Protein AF-F6TUG7-F1 (afdb_monomer_lite)

Organism: Ciona intestinalis (NCBI:txid7719)

Foldseek 3Di:
DDPVVVVVVVVVLLVVQVVCVVVVHDDDPVNVVVNVVVVVVVVVVVVVVVPPDDPPDPPDDPPDDDPVRVVVVVVCVVLVVLDVDQDCVCVVPVVDDPVSVVVSVVVVVVVVVVCCVPPVVCVPVVVVVCVVCVVVPDPCPPPPDDPDDDPPDDDDDDDPVVWDADPVPRDTDDDPDD

Radius of gyration: 39.88 Å; chains: 1; bounding box: 82×43×102 Å

Secondary structure (DSSP, 8-state):
--HHHHHHHHHHHHHHHHHHHHTT----HHHHHHHHHHHHHHHHHHHHHHTS----S-SSPPP---HHHHHHHHHHHHHHTT-S-SSSHHHHHS---GGGHHHHHHHHHHHHHHHIIIIIHHHHHHHHHHHHTSSS---TT---PPP-PPTT-------GGG-PBPTTT-PBPPPP--

InterPro domains:
  IPR019174 NADH dehydrogenase 1, beta subcomplex, subunit 6 [PF09782] (32-155)
  IPR019174 NADH dehydrogenase 1, beta subcomplex, subunit 6 [PTHR15083] (28-175)

pLDDT: mean 80.5, std 11.49, range [47.03, 96.94]

Sequence (178 aa):
MSEADKAKVIYKDFDRIVKARTSGGQVSALDEQRLRDYQIRRLRRLWLKDQILTAREPLLPPAKLTRIEKFQAAEDKFWGRFLKFRTLTPYLYLGSNFKEIPLLMLYKLQRSIRTYLFVFIPGTLIPLYFLMNMDSKIPNSSIQEKPRVYPGEKTFKARLEDVKIDPSTGQFQLPDAK

Structure (mmCIF, N/CA/C/O backbone):
data_AF-F6TUG7-F1
#
_entry.id   AF-F6TUG7-F1
#
loop_
_atom_site.group_PDB
_atom_site.id
_atom_site.type_symbol
_atom_site.label_atom_id
_atom_site.label_alt_id
_atom_site.label_comp_id
_atom_site.label_asym_id
_atom_site.label_entity_id
_atom_site.label_seq_id
_atom_site.pdbx_PDB_ins_code
_atom_site.Cartn_x
_atom_site.Cartn_y
_atom_site.Cartn_z
_atom_site.occupancy
_atom_site.B_iso_or_equiv
_atom_site.auth_seq_id
_atom_site.auth_comp_id
_atom_site.auth_asym_id
_atom_site.auth_atom_id
_atom_site.pdbx_PDB_model_num
ATOM 1 N N . MET A 1 1 ? -36.600 25.597 29.042 1.00 60.06 1 MET A N 1
ATOM 2 C CA . MET A 1 1 ? -36.361 24.184 29.426 1.00 60.06 1 MET A CA 1
ATOM 3 C C . MET A 1 1 ? -35.346 23.574 28.478 1.00 60.06 1 MET A C 1
ATOM 5 O O . MET A 1 1 ? -35.558 23.676 27.271 1.00 60.06 1 MET A O 1
ATOM 9 N N . SER A 1 2 ? -34.283 22.965 29.011 1.00 86.62 2 SER A N 1
ATOM 10 C CA . SER A 1 2 ? -33.286 22.226 28.223 1.00 86.62 2 SER A CA 1
ATOM 11 C C . SER A 1 2 ? -33.924 21.007 27.538 1.00 86.62 2 SER A C 1
ATOM 13 O O . SER A 1 2 ? -34.908 20.459 28.041 1.00 86.62 2 SER A O 1
ATOM 15 N N . GLU A 1 3 ? -33.393 20.558 26.397 1.00 80.31 3 GLU A N 1
ATOM 16 C CA . GLU A 1 3 ? -33.865 19.338 25.714 1.00 80.31 3 GLU A CA 1
ATOM 17 C C . GLU A 1 3 ? -33.802 18.104 26.621 1.00 80.31 3 GLU A C 1
ATOM 19 O O . GLU A 1 3 ? -34.709 17.269 26.608 1.00 80.31 3 GLU A O 1
ATOM 24 N N . ALA A 1 4 ? -32.781 18.032 27.479 1.00 78.50 4 ALA A N 1
ATOM 25 C CA . ALA A 1 4 ? -32.646 16.978 28.477 1.00 78.50 4 ALA A CA 1
ATOM 26 C C . ALA A 1 4 ? -33.797 16.995 29.499 1.00 78.50 4 ALA A C 1
ATOM 28 O O . ALA A 1 4 ? -34.265 15.938 29.928 1.00 78.50 4 ALA A O 1
ATOM 29 N N . ASP A 1 5 ? -34.295 18.181 29.857 1.00 82.31 5 ASP A N 1
ATOM 30 C CA . ASP A 1 5 ? -35.412 18.327 30.792 1.00 82.31 5 ASP A CA 1
ATOM 31 C C . ASP A 1 5 ? -36.735 17.931 30.134 1.00 82.31 5 ASP A C 1
ATOM 33 O O . ASP A 1 5 ? -37.539 17.232 30.748 1.00 82.31 5 ASP A O 1
ATOM 37 N N . LYS A 1 6 ? -36.936 18.290 28.858 1.00 77.88 6 LYS A N 1
ATOM 38 C CA . LYS A 1 6 ? -38.100 17.843 28.071 1.00 77.88 6 LYS A CA 1
ATOM 39 C C . LYS A 1 6 ? -38.126 16.318 27.934 1.00 77.88 6 LYS A C 1
ATOM 41 O O . LYS A 1 6 ? -39.172 15.705 28.125 1.00 77.88 6 LYS A O 1
ATOM 46 N N . ALA A 1 7 ? -36.975 15.694 27.676 1.00 72.81 7 ALA A N 1
ATOM 47 C CA . ALA A 1 7 ? -36.860 14.241 27.597 1.00 72.81 7 ALA A CA 1
ATOM 48 C C . ALA A 1 7 ? -37.238 13.564 28.925 1.00 72.81 7 ALA A C 1
ATOM 50 O O . ALA A 1 7 ? -38.029 12.624 28.928 1.00 72.81 7 ALA A O 1
ATOM 51 N N . LYS A 1 8 ? -36.741 14.067 30.065 1.00 75.81 8 LYS A N 1
ATOM 52 C CA . LYS A 1 8 ? -37.081 13.537 31.400 1.00 75.81 8 LYS A CA 1
ATOM 53 C C . LYS A 1 8 ? -38.581 13.591 31.696 1.00 75.81 8 LYS A C 1
ATOM 55 O O . LYS A 1 8 ? -39.095 12.657 32.305 1.00 75.81 8 LYS A O 1
ATOM 60 N N . VAL A 1 9 ? -39.270 14.656 31.281 1.00 76.75 9 VAL A N 1
ATOM 61 C CA . VAL A 1 9 ? -40.730 14.781 31.439 1.00 76.75 9 VAL A CA 1
ATOM 62 C C . VAL A 1 9 ? -41.449 13.705 30.622 1.00 76.75 9 VAL A C 1
ATOM 64 O O . VAL A 1 9 ? -42.244 12.955 31.177 1.00 76.75 9 VAL A O 1
ATOM 67 N N . ILE A 1 10 ? -41.064 13.532 29.355 1.00 74.56 10 ILE A N 1
ATOM 68 C CA . ILE A 1 10 ? -41.643 12.517 28.462 1.00 74.56 10 ILE A CA 1
ATOM 69 C C . ILE A 1 10 ? -41.476 11.094 29.031 1.00 74.56 10 ILE A C 1
ATOM 71 O O . ILE A 1 10 ? -42.411 10.298 28.991 1.00 74.56 10 ILE A O 1
ATOM 75 N N . TYR A 1 11 ? -40.310 10.754 29.592 1.00 69.69 11 TYR A N 1
ATOM 76 C CA . TYR A 1 11 ? -40.091 9.426 30.187 1.00 69.69 11 TYR A CA 1
ATOM 77 C C . TYR A 1 11 ? -40.920 9.194 31.458 1.00 69.69 11 TYR A C 1
ATOM 79 O O . TYR A 1 11 ? -41.456 8.101 31.640 1.00 69.69 11 TYR A O 1
ATOM 87 N N . LYS A 1 12 ? -41.079 10.218 32.308 1.00 75.88 12 LYS A N 1
ATOM 88 C CA . LYS A 1 12 ? -41.925 10.134 33.510 1.00 75.88 12 LYS A CA 1
ATOM 89 C C . LYS A 1 12 ? -43.397 9.885 33.164 1.00 75.88 12 LYS A C 1
ATOM 91 O O . LYS A 1 12 ? -44.066 9.145 33.886 1.00 75.88 12 LYS A O 1
ATOM 96 N N . ASP A 1 13 ? -43.875 10.440 32.051 1.00 82.38 13 ASP A N 1
ATOM 97 C CA . ASP A 1 13 ? -45.242 10.218 31.572 1.00 82.38 13 ASP A CA 1
ATOM 98 C C . ASP A 1 13 ? -45.460 8.767 31.115 1.00 82.38 13 ASP A C 1
ATOM 100 O O . ASP A 1 13 ? -46.463 8.147 31.474 1.00 82.38 13 ASP A O 1
ATOM 104 N N . PHE A 1 14 ? -44.497 8.170 30.402 1.00 84.94 14 PHE A N 1
ATOM 105 C CA . PHE A 1 14 ? -44.587 6.764 29.992 1.00 84.94 14 PHE A CA 1
ATOM 106 C C . PHE A 1 14 ? -44.549 5.791 31.174 1.00 84.94 14 PHE A C 1
ATOM 108 O O . PHE A 1 14 ? -45.330 4.840 31.197 1.00 84.94 14 PHE A O 1
ATOM 115 N N . ASP A 1 15 ? -43.708 6.039 32.181 1.00 86.75 15 ASP A N 1
ATOM 116 C CA . ASP A 1 15 ? -43.646 5.199 33.385 1.00 86.75 15 ASP A CA 1
ATOM 117 C C . ASP A 1 15 ? -44.962 5.222 34.173 1.00 86.75 15 ASP A C 1
ATOM 119 O O . ASP A 1 15 ? -45.381 4.202 34.726 1.00 86.75 15 ASP A O 1
ATOM 123 N N . ARG A 1 16 ? -45.653 6.368 34.197 1.00 89.12 16 ARG A N 1
ATOM 124 C CA . ARG A 1 16 ? -46.995 6.481 34.782 1.00 89.12 16 ARG A CA 1
ATOM 125 C C . ARG A 1 16 ? -48.003 5.611 34.030 1.00 89.12 16 ARG A C 1
ATOM 127 O O . ARG A 1 16 ? -48.758 4.883 34.672 1.00 89.12 16 ARG A O 1
ATOM 134 N N . ILE A 1 17 ? -47.999 5.667 32.695 1.00 88.50 17 ILE A N 1
ATOM 135 C CA . ILE A 1 17 ? -48.905 4.879 31.842 1.00 88.50 17 ILE A CA 1
ATOM 136 C C . ILE A 1 17 ? -48.653 3.376 32.030 1.00 88.50 17 ILE A C 1
ATOM 138 O O . ILE A 1 17 ? -49.597 2.599 32.172 1.00 88.50 17 ILE A O 1
ATOM 142 N N . VAL A 1 18 ? -47.384 2.962 32.093 1.00 89.56 18 VAL A N 1
ATOM 143 C CA . VAL A 1 18 ? -47.005 1.563 32.337 1.00 89.56 18 VAL A CA 1
ATOM 144 C C . VAL A 1 18 ? -47.497 1.096 33.705 1.00 89.56 18 VAL A C 1
ATOM 146 O O . VAL A 1 18 ? -48.139 0.052 33.777 1.00 89.56 18 VAL A O 1
ATOM 149 N N . LYS A 1 19 ? -47.271 1.884 34.767 1.00 90.31 19 LYS A N 1
ATOM 150 C CA . LYS A 1 19 ? -47.731 1.559 36.127 1.00 90.31 19 LYS A CA 1
ATOM 151 C C . LYS A 1 19 ? -49.247 1.392 36.197 1.00 90.31 19 LYS A C 1
ATOM 153 O O . LYS A 1 19 ? -49.711 0.397 36.749 1.00 90.31 19 LYS A O 1
ATOM 158 N N . ALA A 1 20 ? -49.991 2.318 35.590 1.00 88.50 20 ALA A N 1
ATOM 159 C CA . ALA A 1 20 ? -51.451 2.271 35.529 1.00 88.50 20 ALA A CA 1
ATOM 160 C C . ALA A 1 20 ? -51.967 1.014 34.809 1.00 88.50 20 ALA A C 1
ATOM 162 O O . ALA A 1 20 ? -52.929 0.393 35.256 1.00 88.50 20 ALA A O 1
ATOM 163 N N . ARG A 1 21 ? -51.292 0.594 33.731 1.00 85.88 21 ARG A N 1
ATOM 164 C CA . ARG A 1 21 ? -51.632 -0.639 33.010 1.00 85.88 21 ARG A CA 1
ATOM 165 C C . ARG A 1 21 ? -51.299 -1.891 33.822 1.00 85.88 21 ARG A C 1
ATOM 167 O O . ARG A 1 21 ? -52.103 -2.815 33.871 1.00 85.88 21 ARG A O 1
ATOM 174 N N . THR A 1 22 ? -50.137 -1.929 34.478 1.00 89.06 22 THR A N 1
ATOM 175 C CA . THR A 1 22 ? -49.726 -3.074 35.312 1.00 89.06 22 THR A CA 1
ATOM 176 C C . THR A 1 22 ? -50.579 -3.239 36.564 1.00 89.06 22 THR A C 1
ATOM 178 O O . THR A 1 22 ? -50.750 -4.360 37.027 1.00 89.06 22 THR A O 1
ATOM 181 N N . SER A 1 23 ? -51.162 -2.157 37.087 1.00 89.94 23 SER A N 1
ATOM 182 C CA . SER A 1 23 ? -52.131 -2.219 38.185 1.00 89.94 23 SER A CA 1
ATOM 183 C C . SER A 1 23 ? -53.540 -2.630 37.734 1.00 89.94 23 SER A C 1
ATOM 185 O O . SER A 1 23 ? -54.467 -2.559 38.533 1.00 89.94 23 SER A O 1
ATOM 187 N N . GLY A 1 24 ? -53.729 -3.017 36.464 1.00 86.81 24 GLY A N 1
ATOM 188 C CA . GLY A 1 24 ? -55.032 -3.405 35.910 1.00 86.81 24 GLY A CA 1
ATOM 189 C C . GLY A 1 24 ? -55.975 -2.229 35.631 1.00 86.81 24 GLY A C 1
ATOM 190 O O . GLY A 1 24 ? -57.165 -2.440 35.414 1.00 86.81 24 GLY A O 1
ATOM 191 N N . GLY A 1 25 ? -55.469 -0.992 35.644 1.00 86.50 25 GLY A N 1
ATOM 192 C CA . GLY A 1 25 ? -56.251 0.204 35.347 1.00 86.50 25 GLY A CA 1
ATOM 193 C C . GLY A 1 25 ? -56.510 0.368 33.848 1.00 86.50 25 GLY A C 1
ATOM 194 O O . GLY A 1 25 ? -55.678 0.005 33.014 1.00 86.50 25 GLY A O 1
ATOM 195 N N . GLN A 1 26 ? -57.658 0.950 33.497 1.00 81.25 26 GLN A N 1
ATOM 196 C CA . GLN A 1 26 ? -57.964 1.299 32.109 1.00 81.25 26 GLN A CA 1
ATOM 197 C C . GLN A 1 26 ? -57.164 2.538 31.684 1.00 81.25 26 GLN A C 1
ATOM 199 O O . GLN A 1 26 ? -57.183 3.571 32.354 1.00 81.25 26 GLN A O 1
ATOM 204 N N . VAL A 1 27 ? -56.444 2.422 30.569 1.00 85.50 27 VAL A N 1
ATOM 205 C CA . VAL A 1 27 ? -55.629 3.489 29.972 1.00 85.50 27 VAL A CA 1
ATOM 206 C C . VAL A 1 27 ? -56.364 4.042 28.751 1.00 85.50 27 VAL A C 1
ATOM 208 O O . VAL A 1 27 ? -57.040 3.298 28.043 1.00 85.50 27 VAL A O 1
ATOM 211 N N . SER A 1 28 ? -56.247 5.347 28.494 1.00 88.50 28 SER A N 1
ATOM 212 C CA . SER A 1 28 ? -56.861 5.960 27.313 1.00 88.50 28 SER A CA 1
ATOM 213 C C . SER A 1 28 ? -56.269 5.382 26.018 1.00 88.50 28 SER A C 1
ATOM 215 O O . SER A 1 28 ? -55.067 5.125 25.938 1.00 88.50 28 SER A O 1
ATOM 217 N N . ALA A 1 29 ? -57.080 5.225 24.969 1.00 88.12 29 ALA A N 1
ATOM 218 C CA . ALA A 1 29 ? -56.614 4.673 23.690 1.00 88.12 29 ALA A CA 1
ATOM 219 C C . ALA A 1 29 ? -55.447 5.478 23.073 1.00 88.12 29 ALA A C 1
ATOM 221 O O . ALA A 1 29 ? -54.551 4.913 22.447 1.00 88.12 29 ALA A O 1
ATOM 222 N N . LEU A 1 30 ? -55.420 6.798 23.289 1.00 87.44 30 LEU A N 1
ATOM 223 C CA . LEU A 1 30 ? -54.331 7.669 22.842 1.00 87.44 30 LEU A CA 1
ATOM 224 C C . LEU A 1 30 ? -53.025 7.382 23.597 1.00 87.44 30 LEU A C 1
ATOM 226 O O . LEU A 1 30 ? -51.950 7.346 22.995 1.00 87.44 30 LEU A O 1
ATOM 230 N N . ASP A 1 31 ? -53.106 7.157 24.907 1.00 87.94 31 ASP A N 1
ATOM 231 C CA . ASP A 1 31 ? -51.937 6.828 25.723 1.00 87.94 31 ASP A CA 1
ATOM 232 C C . ASP A 1 31 ? -51.414 5.417 25.422 1.00 87.94 31 ASP A C 1
ATOM 234 O O . ASP A 1 31 ? -50.201 5.191 25.440 1.00 87.94 31 ASP A O 1
ATOM 238 N N . GLU A 1 32 ? -52.291 4.484 25.040 1.00 88.00 32 GLU A N 1
ATOM 239 C CA . GLU A 1 32 ? -51.885 3.170 24.533 1.00 88.00 32 GLU A CA 1
ATOM 240 C C . GLU A 1 32 ? -51.126 3.255 23.205 1.00 88.00 32 GLU A C 1
ATOM 242 O O . GLU A 1 32 ? -50.080 2.618 23.052 1.00 88.00 32 GLU A O 1
ATOM 247 N N . GLN A 1 33 ? -51.605 4.065 22.255 1.00 89.50 33 GLN A N 1
ATOM 248 C CA . GLN A 1 33 ? -50.912 4.299 20.983 1.00 89.50 33 GLN A CA 1
ATOM 249 C C . GLN A 1 33 ? -49.528 4.912 21.213 1.00 89.50 33 GLN A C 1
ATOM 251 O O . GLN A 1 33 ? -48.530 4.427 20.676 1.00 89.50 33 GLN A O 1
ATOM 256 N N . ARG A 1 34 ? -49.438 5.918 22.091 1.00 88.31 34 ARG A N 1
ATOM 257 C CA . ARG A 1 34 ? -48.162 6.546 22.458 1.00 88.31 34 ARG A CA 1
ATOM 258 C C . ARG A 1 34 ? -47.188 5.545 23.077 1.00 88.31 34 ARG A C 1
ATOM 260 O O . ARG A 1 34 ? -46.007 5.548 22.716 1.00 88.31 34 ARG A O 1
ATOM 267 N N . LEU A 1 35 ? -47.663 4.690 23.987 1.00 89.31 35 LEU A N 1
ATOM 268 C CA . LEU A 1 35 ? -46.847 3.649 24.615 1.00 89.31 35 LEU A CA 1
ATOM 269 C C . LEU A 1 35 ? -46.340 2.639 23.578 1.00 89.31 35 LEU A C 1
ATOM 271 O O . LEU A 1 35 ? -45.153 2.303 23.576 1.00 89.31 35 LEU A O 1
ATOM 275 N N . ARG A 1 36 ? -47.212 2.196 22.666 1.00 90.50 36 ARG A N 1
ATOM 276 C CA . ARG A 1 36 ? -46.862 1.273 21.580 1.00 90.50 36 ARG A CA 1
ATOM 277 C C . ARG A 1 36 ? -45.806 1.867 20.650 1.00 90.50 36 ARG A C 1
ATOM 279 O O . ARG A 1 36 ? -44.797 1.219 20.379 1.00 90.50 36 ARG A O 1
ATOM 286 N N . ASP A 1 37 ? -45.979 3.109 20.211 1.00 93.44 37 ASP A N 1
ATOM 287 C CA . ASP A 1 37 ? -45.014 3.775 19.330 1.00 93.44 37 ASP A CA 1
ATOM 288 C C . ASP A 1 37 ? -43.659 3.969 20.011 1.00 93.44 37 ASP A C 1
ATOM 290 O O . ASP A 1 37 ? -42.601 3.860 19.387 1.00 93.44 37 ASP A O 1
ATOM 294 N N . TYR A 1 38 ? -43.669 4.269 21.311 1.00 90.25 38 TYR A N 1
ATOM 295 C CA . TYR A 1 38 ? -42.451 4.340 22.106 1.00 90.25 38 TYR A CA 1
ATOM 296 C C . TYR A 1 38 ? -41.729 2.984 22.161 1.00 90.25 38 TYR A C 1
ATOM 298 O O . TYR A 1 38 ? -40.524 2.924 21.897 1.00 90.25 38 TYR A O 1
ATOM 306 N N . GLN A 1 39 ? -42.455 1.894 22.424 1.00 91.38 39 GLN A N 1
ATOM 307 C CA . GLN A 1 39 ? -41.902 0.537 22.429 1.00 91.38 39 GLN A CA 1
ATOM 308 C C . GLN A 1 39 ? -41.314 0.159 21.064 1.00 91.38 39 GLN A C 1
ATOM 310 O O . GLN A 1 39 ? -40.169 -0.291 20.999 1.00 91.38 39 GLN A O 1
ATOM 315 N N . ILE A 1 40 ? -42.041 0.420 19.972 1.00 96.69 40 ILE A N 1
ATOM 316 C CA . ILE A 1 40 ? -41.574 0.156 18.603 1.00 96.69 40 ILE A CA 1
ATOM 317 C C . ILE A 1 40 ? -40.305 0.957 18.301 1.00 96.69 40 ILE A C 1
ATOM 319 O O . ILE A 1 40 ? -39.325 0.399 17.807 1.00 96.69 40 ILE A O 1
ATOM 323 N N . ARG A 1 41 ? -40.262 2.251 18.645 1.00 94.38 41 ARG A N 1
ATOM 324 C CA . ARG A 1 41 ? -39.061 3.085 18.457 1.00 94.38 41 ARG A CA 1
ATOM 325 C C . ARG A 1 41 ? -37.872 2.573 19.263 1.00 94.38 41 ARG A C 1
ATOM 327 O O . ARG A 1 41 ? -36.749 2.581 18.759 1.00 94.38 41 ARG A O 1
ATOM 334 N N . ARG A 1 42 ? -38.096 2.113 20.496 1.00 93.25 42 ARG A N 1
ATOM 335 C CA . ARG A 1 42 ? -37.043 1.539 21.342 1.00 93.25 42 ARG A CA 1
ATOM 336 C C . ARG A 1 42 ? -36.494 0.243 20.749 1.00 93.25 42 ARG A C 1
ATOM 338 O O . ARG A 1 42 ? -35.278 0.122 20.617 1.00 93.25 42 ARG A O 1
ATOM 345 N N . LEU A 1 43 ? -37.368 -0.674 20.332 1.00 96.94 43 LEU A N 1
ATOM 346 C CA . LEU A 1 43 ? -36.977 -1.913 19.653 1.00 96.94 43 LEU A CA 1
ATOM 347 C C . LEU A 1 43 ? -36.231 -1.622 18.349 1.00 96.94 43 LEU A C 1
ATOM 349 O O . LEU A 1 43 ? -35.194 -2.222 18.089 1.00 96.94 43 LEU A O 1
ATOM 353 N N . ARG A 1 44 ? -36.687 -0.634 17.570 1.00 96.94 44 ARG A N 1
ATOM 354 C CA . ARG A 1 44 ? -36.015 -0.216 16.335 1.00 96.94 44 ARG A CA 1
ATOM 355 C C . ARG A 1 44 ? -34.602 0.306 16.591 1.00 96.94 44 ARG A C 1
ATOM 357 O O . ARG A 1 44 ? -33.700 -0.030 15.833 1.00 96.94 44 ARG A O 1
ATOM 364 N N . ARG A 1 45 ? -34.387 1.098 17.647 1.00 95.81 45 ARG A N 1
ATOM 365 C CA . ARG A 1 45 ? -33.049 1.594 18.026 1.00 95.81 45 ARG A CA 1
ATOM 366 C C . ARG A 1 45 ? -32.113 0.465 18.457 1.00 95.81 45 ARG A C 1
ATOM 368 O O . ARG A 1 45 ? -30.945 0.499 18.093 1.00 95.81 45 ARG A O 1
ATOM 375 N N . LEU A 1 46 ? -32.620 -0.518 19.203 1.00 95.12 46 LEU A N 1
ATOM 376 C CA . LEU A 1 46 ? -31.841 -1.697 19.596 1.00 95.12 46 LEU A CA 1
ATOM 377 C C . LEU A 1 46 ? -31.482 -2.551 18.379 1.00 95.12 46 LEU A C 1
ATOM 379 O O . LEU A 1 46 ? -30.312 -2.842 18.174 1.00 95.12 46 LEU A O 1
ATOM 383 N N . TRP A 1 47 ? -32.451 -2.819 17.503 1.00 94.62 47 TRP A N 1
ATOM 384 C CA . TRP A 1 47 ? -32.209 -3.528 16.248 1.00 94.62 47 TRP A CA 1
ATOM 385 C C . TRP A 1 47 ? -31.155 -2.820 15.385 1.00 94.62 47 TRP A C 1
ATOM 387 O O . TRP A 1 47 ? -30.255 -3.457 14.850 1.00 94.62 47 TRP A O 1
ATOM 397 N N . LEU A 1 48 ? -31.238 -1.489 15.259 1.00 94.81 48 LEU A N 1
ATOM 398 C CA . LEU A 1 48 ? -30.272 -0.699 14.485 1.00 94.81 48 LEU A CA 1
ATOM 399 C C . LEU A 1 48 ? -28.874 -0.742 15.102 1.00 94.81 48 LEU A C 1
ATOM 401 O O . LEU A 1 48 ? -27.890 -0.732 14.371 1.00 94.81 48 LEU A O 1
ATOM 405 N N . LYS A 1 49 ? -28.788 -0.804 16.432 1.00 92.06 49 LYS A N 1
ATOM 406 C CA . LYS A 1 49 ? -27.524 -0.957 17.148 1.00 92.06 49 LYS A CA 1
ATOM 407 C C . LYS A 1 49 ? -26.900 -2.328 16.890 1.00 92.06 49 LYS A C 1
ATOM 409 O O . LYS A 1 49 ? -25.693 -2.396 16.694 1.00 92.06 49 LYS A O 1
ATOM 414 N N . ASP A 1 50 ? -27.712 -3.377 16.815 1.00 92.31 50 ASP A N 1
ATOM 415 C CA . ASP A 1 50 ? -27.248 -4.736 16.514 1.00 92.31 50 ASP A CA 1
ATOM 416 C C . ASP A 1 50 ? -26.755 -4.890 15.064 1.00 92.31 50 ASP A C 1
ATOM 418 O O . ASP A 1 50 ? -25.942 -5.765 14.781 1.00 92.31 50 ASP A O 1
ATOM 422 N N . GLN A 1 51 ? -27.187 -4.018 14.142 1.00 89.19 51 GLN A N 1
ATOM 423 C CA . GLN A 1 51 ? -26.633 -3.960 12.781 1.00 89.19 51 GLN A CA 1
ATOM 424 C C . GLN A 1 51 ? -25.264 -3.291 12.691 1.00 89.19 51 GLN A C 1
ATOM 426 O O . GLN A 1 51 ? -24.622 -3.359 11.640 1.00 89.19 51 GLN A O 1
ATOM 431 N N . ILE A 1 52 ? -24.817 -2.603 13.743 1.00 85.38 52 ILE A N 1
ATOM 432 C CA . ILE A 1 52 ? -23.482 -2.016 13.752 1.00 85.38 52 ILE A CA 1
ATOM 433 C C . ILE A 1 52 ? -22.499 -3.178 13.865 1.00 85.38 52 ILE A C 1
ATOM 435 O O . ILE A 1 52 ? -22.228 -3.696 14.948 1.00 85.38 52 ILE A O 1
ATOM 439 N N . LEU A 1 53 ? -21.980 -3.602 12.714 1.00 76.62 53 LEU A N 1
ATOM 440 C CA . LEU A 1 53 ? -20.908 -4.578 12.637 1.00 76.62 53 LEU A CA 1
ATOM 441 C C . LEU A 1 53 ? -19.718 -4.043 13.434 1.00 76.62 53 LEU A C 1
ATOM 443 O O . LEU A 1 53 ? -19.135 -3.007 13.116 1.00 76.62 53 LEU A O 1
ATOM 447 N N . THR A 1 54 ? -19.351 -4.765 14.488 1.00 77.44 54 THR A N 1
ATOM 448 C CA . THR A 1 54 ? -18.055 -4.587 15.141 1.00 77.44 54 THR A CA 1
ATOM 449 C C . THR A 1 54 ? -16.953 -4.802 14.107 1.00 77.44 54 THR A C 1
ATOM 451 O O . THR A 1 54 ? -17.133 -5.626 13.207 1.00 77.44 54 THR A O 1
ATOM 454 N N . ALA A 1 55 ? -15.805 -4.140 14.269 1.00 77.88 55 ALA A N 1
ATOM 455 C CA . ALA A 1 55 ? -14.583 -4.434 13.519 1.00 77.88 55 ALA A CA 1
ATOM 456 C C . ALA A 1 55 ? -14.041 -5.824 13.909 1.00 77.88 55 ALA A C 1
ATOM 458 O O . ALA A 1 55 ? -12.984 -5.956 14.518 1.00 77.88 55 ALA A O 1
ATOM 459 N N . ARG A 1 56 ? -14.822 -6.875 13.649 1.00 69.62 56 ARG A N 1
ATOM 460 C CA . ARG A 1 56 ? -14.345 -8.247 13.695 1.00 69.62 56 ARG A CA 1
ATOM 461 C C . ARG A 1 56 ? -13.333 -8.410 12.577 1.00 69.62 56 ARG A C 1
ATOM 463 O O . ARG A 1 56 ? -13.391 -7.721 11.559 1.00 69.62 56 ARG A O 1
ATOM 470 N N . GLU A 1 57 ? -12.401 -9.306 12.847 1.00 64.19 57 GLU A N 1
ATOM 471 C CA . GLU A 1 57 ? -11.328 -9.735 11.965 1.00 64.19 57 GLU A CA 1
ATOM 472 C C . GLU A 1 57 ? -11.796 -9.855 10.510 1.00 64.19 57 GLU A C 1
ATOM 474 O O . GLU A 1 57 ? -12.963 -10.176 10.259 1.00 64.19 57 GLU A O 1
ATOM 479 N N . PRO A 1 58 ? -10.908 -9.558 9.547 1.00 69.38 58 PRO A N 1
ATOM 480 C CA . PRO A 1 58 ? -11.275 -9.483 8.142 1.00 69.38 58 PRO A CA 1
ATOM 481 C C . PRO A 1 58 ? -12.073 -10.724 7.724 1.00 69.38 58 PRO A C 1
ATOM 483 O O . PRO A 1 58 ? -11.616 -11.852 7.875 1.00 69.38 58 PRO A O 1
ATOM 486 N N . LEU A 1 59 ? -13.274 -10.494 7.181 1.00 72.44 59 LEU A N 1
ATOM 487 C CA . LEU A 1 59 ? -14.211 -11.539 6.735 1.00 72.44 59 LEU A CA 1
ATOM 488 C C . LEU A 1 59 ? -13.621 -12.445 5.640 1.00 72.44 59 LEU A C 1
ATOM 490 O O . LEU A 1 59 ? -14.165 -13.506 5.344 1.00 72.44 59 LEU A O 1
ATOM 494 N N . LEU A 1 60 ? -12.524 -12.003 5.023 1.00 75.56 60 LEU A N 1
ATOM 495 C CA . LEU A 1 60 ? -11.800 -12.695 3.973 1.00 75.56 60 LEU A CA 1
ATOM 496 C C . LEU A 1 60 ? -10.362 -12.953 4.432 1.00 75.56 60 LEU A C 1
ATOM 498 O O . LEU A 1 60 ? -9.756 -12.083 5.068 1.00 75.56 60 LEU A O 1
ATOM 502 N N . PRO A 1 61 ? -9.780 -14.111 4.073 1.00 78.94 61 PRO A N 1
ATOM 503 C CA . PRO A 1 61 ? -8.363 -14.340 4.295 1.00 78.94 61 PRO A CA 1
ATOM 504 C C . PRO A 1 61 ? -7.541 -13.257 3.576 1.00 78.94 61 PRO A C 1
ATOM 506 O O . PRO A 1 61 ? -7.965 -12.756 2.528 1.00 78.94 61 PRO A O 1
ATOM 509 N N . PRO A 1 62 ? -6.355 -12.901 4.099 1.00 78.50 62 PRO A N 1
ATOM 510 C CA . PRO A 1 62 ? -5.480 -11.949 3.432 1.00 78.50 62 PRO A CA 1
ATOM 511 C C . PRO A 1 62 ? -5.197 -12.424 2.006 1.00 78.50 62 PRO A C 1
ATOM 513 O O . PRO A 1 62 ? -4.946 -13.611 1.770 1.00 78.50 62 PRO A O 1
ATOM 516 N N . ALA A 1 63 ? -5.251 -11.491 1.054 1.00 82.25 63 ALA A N 1
ATOM 517 C CA . ALA A 1 63 ? -4.995 -11.789 -0.347 1.00 82.25 63 ALA A CA 1
ATOM 518 C C . ALA A 1 63 ? -3.661 -12.537 -0.495 1.00 82.25 63 ALA A C 1
ATOM 520 O O . ALA A 1 63 ? -2.658 -12.196 0.142 1.00 82.25 63 ALA A O 1
ATOM 521 N N . LYS A 1 64 ? -3.649 -13.588 -1.325 1.00 85.00 64 LYS A N 1
ATOM 522 C CA . LYS A 1 64 ? -2.431 -14.355 -1.596 1.00 85.00 64 LYS A CA 1
ATOM 523 C C . LYS A 1 64 ? -1.456 -13.463 -2.353 1.00 85.00 64 LYS A C 1
ATOM 525 O O . LYS A 1 64 ? -1.561 -13.325 -3.565 1.00 85.00 64 LYS A O 1
ATOM 530 N N . LEU A 1 65 ? -0.503 -12.899 -1.618 1.00 88.00 65 LEU A N 1
ATOM 531 C CA . LEU A 1 65 ? 0.549 -12.075 -2.193 1.00 88.00 65 LEU A CA 1
ATOM 532 C C . LEU A 1 65 ? 1.341 -12.870 -3.238 1.00 88.00 65 LEU A C 1
ATOM 534 O O . LEU A 1 65 ? 1.718 -14.030 -3.007 1.00 88.00 65 LEU A O 1
ATOM 538 N N . THR A 1 66 ? 1.629 -12.239 -4.372 1.00 90.56 66 THR A N 1
ATOM 539 C CA . THR A 1 66 ? 2.537 -12.786 -5.383 1.00 90.56 66 THR A CA 1
ATOM 540 C C . THR A 1 66 ? 3.947 -12.944 -4.804 1.00 90.56 66 THR A C 1
ATOM 542 O O . THR A 1 66 ? 4.293 -12.381 -3.764 1.00 90.56 66 THR A O 1
ATOM 545 N N . ARG A 1 67 ? 4.814 -13.735 -5.451 1.00 89.00 67 ARG A N 1
ATOM 546 C CA . ARG A 1 67 ? 6.190 -13.951 -4.956 1.00 89.00 67 ARG A CA 1
ATOM 547 C C . ARG A 1 67 ? 6.965 -12.627 -4.828 1.00 89.00 67 ARG A C 1
ATOM 549 O O . ARG A 1 67 ? 7.744 -12.468 -3.892 1.00 89.00 67 ARG A O 1
ATOM 556 N N . ILE A 1 68 ? 6.697 -11.682 -5.730 1.00 87.25 68 ILE A N 1
ATOM 557 C CA . ILE A 1 68 ? 7.285 -10.336 -5.740 1.00 87.25 68 ILE A CA 1
ATOM 558 C C . ILE A 1 68 ? 6.775 -9.528 -4.545 1.00 87.25 68 ILE A C 1
ATOM 560 O O . ILE A 1 68 ? 7.576 -8.977 -3.796 1.00 87.25 68 ILE A O 1
ATOM 564 N N . GLU A 1 69 ? 5.463 -9.518 -4.317 1.00 88.19 69 GLU A N 1
ATOM 565 C CA . GLU A 1 69 ? 4.852 -8.822 -3.180 1.00 88.19 69 GLU A CA 1
ATOM 566 C C . GLU A 1 69 ? 5.308 -9.400 -1.839 1.00 88.19 69 GLU A C 1
ATOM 568 O O . GLU A 1 69 ? 5.561 -8.651 -0.904 1.00 88.19 69 GLU A O 1
ATOM 573 N N . LYS A 1 70 ? 5.489 -10.723 -1.737 1.00 90.00 70 LYS A N 1
ATOM 574 C CA . LYS A 1 70 ? 6.058 -11.356 -0.536 1.00 90.00 70 LYS A CA 1
ATOM 575 C C . LYS A 1 70 ? 7.484 -10.889 -0.270 1.00 90.00 70 LYS A C 1
ATOM 577 O O . LYS A 1 70 ? 7.826 -10.605 0.874 1.00 90.00 70 LYS A O 1
ATOM 582 N N . PHE A 1 71 ? 8.308 -10.811 -1.315 1.00 88.56 71 PHE A N 1
ATOM 583 C CA . PHE A 1 71 ? 9.676 -10.313 -1.196 1.00 88.56 71 PHE A CA 1
ATOM 584 C C . PHE A 1 71 ? 9.694 -8.840 -0.774 1.00 88.56 71 PHE A C 1
ATOM 586 O O . PHE A 1 71 ? 10.416 -8.478 0.152 1.00 88.56 71 PHE A O 1
ATOM 593 N N . GLN A 1 72 ? 8.856 -8.008 -1.397 1.00 86.12 72 GLN A N 1
ATOM 594 C CA . GLN A 1 72 ? 8.706 -6.597 -1.039 1.00 86.12 72 GLN A CA 1
ATOM 595 C C . GLN A 1 72 ? 8.202 -6.432 0.398 1.00 86.12 72 GLN A C 1
ATOM 597 O O . GLN A 1 72 ? 8.777 -5.658 1.147 1.00 86.12 72 GLN A O 1
ATOM 602 N N . ALA A 1 73 ? 7.209 -7.210 0.831 1.00 87.81 73 ALA A N 1
ATOM 603 C CA . ALA A 1 73 ? 6.698 -7.179 2.200 1.00 87.81 73 ALA A CA 1
ATOM 604 C C . ALA A 1 73 ? 7.753 -7.618 3.235 1.00 87.81 73 ALA A C 1
ATOM 606 O O . ALA A 1 73 ? 7.826 -7.059 4.331 1.00 87.81 73 ALA A O 1
ATOM 607 N N . ALA A 1 74 ? 8.588 -8.606 2.901 1.00 89.25 74 ALA A N 1
ATOM 608 C CA . ALA A 1 74 ? 9.683 -9.050 3.760 1.00 89.25 74 ALA A CA 1
ATOM 609 C C . ALA A 1 74 ? 10.785 -7.986 3.879 1.00 89.25 74 ALA A C 1
ATOM 611 O O . ALA A 1 74 ? 11.221 -7.677 4.989 1.00 89.25 74 ALA A O 1
ATOM 612 N N . GLU A 1 75 ? 11.192 -7.390 2.756 1.00 87.25 75 GLU A N 1
ATOM 613 C CA . GLU A 1 75 ? 12.105 -6.241 2.725 1.00 87.25 75 GLU A CA 1
ATOM 614 C C . GLU A 1 75 ? 11.521 -5.069 3.516 1.00 87.25 75 GLU A C 1
ATOM 616 O O . GLU A 1 75 ? 12.217 -4.422 4.299 1.00 87.25 75 GLU A O 1
ATOM 621 N N . ASP A 1 76 ? 10.221 -4.841 3.370 1.00 85.75 76 ASP A N 1
ATOM 622 C CA . ASP A 1 76 ? 9.529 -3.754 4.024 1.00 85.75 76 ASP A CA 1
ATOM 623 C C . ASP A 1 76 ? 9.512 -3.910 5.541 1.00 85.75 76 ASP A C 1
ATOM 625 O O . ASP A 1 76 ? 9.763 -2.950 6.275 1.00 85.75 76 ASP A O 1
ATOM 629 N N . LYS A 1 77 ? 9.259 -5.132 6.007 1.00 89.19 77 LYS A N 1
ATOM 630 C CA . LYS A 1 77 ? 9.317 -5.494 7.419 1.00 89.19 77 LYS A CA 1
ATOM 631 C C . LYS A 1 77 ? 10.741 -5.392 7.965 1.00 89.19 77 LYS A C 1
ATOM 633 O O . LYS A 1 77 ? 10.927 -4.918 9.083 1.00 89.19 77 LYS A O 1
ATOM 638 N N . PHE A 1 78 ? 11.734 -5.815 7.185 1.00 91.19 78 PHE A N 1
ATOM 639 C CA . PHE A 1 78 ? 13.143 -5.727 7.560 1.00 91.19 78 PHE A CA 1
ATOM 640 C C . PHE A 1 78 ? 13.577 -4.268 7.738 1.00 91.19 78 PHE A C 1
ATOM 642 O O . PHE A 1 78 ? 14.017 -3.886 8.820 1.00 91.19 78 PHE A O 1
ATOM 649 N N . TRP A 1 79 ? 13.380 -3.427 6.721 1.00 89.38 79 TRP A N 1
ATOM 650 C CA . TRP A 1 79 ? 13.785 -2.022 6.766 1.00 89.38 79 TRP A CA 1
ATOM 651 C C . TRP A 1 79 ? 12.925 -1.178 7.702 1.00 89.38 79 TRP A C 1
ATOM 653 O O . TRP A 1 79 ? 13.451 -0.261 8.321 1.00 89.38 79 TRP A O 1
ATOM 663 N N . GLY A 1 80 ? 11.642 -1.510 7.882 1.00 86.25 80 GLY A N 1
ATOM 664 C CA . GLY A 1 80 ? 10.760 -0.831 8.838 1.00 86.25 80 GLY A CA 1
ATOM 665 C C . GLY A 1 80 ? 11.206 -0.959 10.300 1.00 86.25 80 GLY A C 1
ATOM 666 O O . GLY A 1 80 ? 10.806 -0.151 11.131 1.00 86.25 80 GLY A O 1
ATOM 667 N N . ARG A 1 81 ? 12.074 -1.931 10.621 1.00 87.19 81 ARG A N 1
ATOM 668 C CA . ARG A 1 81 ? 12.704 -2.046 11.945 1.00 87.19 81 ARG A CA 1
ATOM 669 C C . ARG A 1 81 ? 13.805 -1.004 12.175 1.00 87.19 81 ARG A C 1
ATOM 671 O O . ARG A 1 81 ? 14.055 -0.644 13.321 1.00 87.19 81 ARG A O 1
ATOM 678 N N . PHE A 1 82 ? 14.464 -0.550 11.110 1.00 86.06 82 PHE A N 1
ATOM 679 C CA . PHE A 1 82 ? 15.633 0.337 11.175 1.00 86.06 82 PHE A CA 1
ATOM 680 C C . PHE A 1 82 ? 15.326 1.771 10.740 1.00 86.06 82 PHE A C 1
ATOM 682 O O . PHE A 1 82 ? 15.933 2.711 11.242 1.00 86.06 82 PHE A O 1
ATOM 689 N N . LEU A 1 83 ? 14.391 1.936 9.805 1.00 84.62 83 LEU A N 1
ATOM 690 C CA . LEU A 1 83 ? 14.013 3.207 9.205 1.00 84.62 83 LEU A CA 1
ATOM 691 C C . LEU A 1 83 ? 12.572 3.532 9.579 1.00 84.62 83 LEU A C 1
ATOM 693 O O . LEU A 1 83 ? 11.643 2.842 9.154 1.00 84.62 83 LEU A O 1
ATOM 697 N N . LYS A 1 84 ? 12.378 4.624 10.322 1.00 81.19 84 LYS A N 1
ATOM 698 C CA . LYS A 1 84 ? 11.035 5.166 10.579 1.00 81.19 84 LYS A CA 1
ATOM 699 C C . LYS A 1 84 ? 10.442 5.801 9.326 1.00 81.19 84 LYS A C 1
ATOM 701 O O . LYS A 1 84 ? 9.235 5.740 9.108 1.00 81.19 84 LYS A O 1
ATOM 706 N N . PHE A 1 85 ? 11.299 6.378 8.486 1.00 78.88 85 PHE A N 1
ATOM 707 C CA . PHE A 1 85 ? 10.905 7.071 7.269 1.00 78.88 85 PHE A CA 1
ATOM 708 C C . PHE A 1 85 ? 11.636 6.503 6.052 1.00 78.88 85 PHE A C 1
ATOM 710 O O . PHE A 1 85 ? 12.820 6.186 6.095 1.00 78.88 85 PHE A O 1
ATOM 717 N N . ARG A 1 86 ? 10.914 6.386 4.935 1.00 74.00 86 ARG A N 1
ATOM 718 C CA . ARG A 1 86 ? 11.431 5.825 3.666 1.00 74.00 86 ARG A CA 1
ATOM 719 C C . ARG A 1 86 ? 11.620 6.860 2.566 1.00 74.00 86 ARG A C 1
ATOM 721 O O . ARG A 1 86 ? 12.216 6.589 1.513 1.00 74.00 86 ARG A O 1
ATOM 728 N N . THR A 1 87 ? 11.055 8.035 2.780 1.00 77.31 87 THR A N 1
ATOM 729 C CA . THR A 1 87 ? 11.153 9.193 1.904 1.00 77.31 87 THR A CA 1
ATOM 730 C C . THR A 1 87 ? 12.092 10.208 2.537 1.00 77.31 87 THR A C 1
ATOM 732 O O . THR A 1 87 ? 12.285 10.219 3.748 1.00 77.31 87 THR A O 1
ATOM 735 N N . LEU A 1 88 ? 12.712 11.044 1.707 1.00 73.19 88 LEU A N 1
ATOM 736 C CA . LEU A 1 88 ? 13.583 12.125 2.178 1.00 73.19 88 LEU A CA 1
ATOM 737 C C . LEU A 1 88 ? 12.775 13.303 2.743 1.00 73.19 88 LEU A C 1
ATOM 739 O O . LEU A 1 88 ? 13.297 14.079 3.536 1.00 73.19 88 LEU A O 1
ATOM 743 N N . THR A 1 89 ? 11.493 13.410 2.380 1.00 73.06 89 THR A N 1
ATOM 744 C CA . THR A 1 89 ? 10.612 14.509 2.791 1.00 73.06 89 THR A CA 1
ATOM 745 C C . THR A 1 89 ? 10.517 14.687 4.316 1.00 73.06 89 THR A C 1
ATOM 747 O O . THR A 1 89 ? 10.696 15.811 4.772 1.00 73.06 89 THR A O 1
ATOM 750 N N . PRO A 1 90 ? 10.361 13.646 5.156 1.00 70.56 90 PRO A N 1
ATOM 751 C CA . PRO A 1 90 ? 10.297 13.828 6.604 1.00 70.56 90 PRO A CA 1
ATOM 752 C C . PRO A 1 90 ? 11.658 14.205 7.211 1.00 70.56 90 PRO A C 1
ATOM 754 O O . PRO A 1 90 ? 11.706 14.854 8.247 1.00 70.56 90 PRO A O 1
ATOM 757 N N . TYR A 1 91 ? 12.782 13.857 6.577 1.00 69.81 91 TYR A N 1
ATOM 758 C CA . TYR A 1 91 ? 14.100 14.276 7.070 1.00 69.81 91 TYR A CA 1
ATOM 759 C C . TYR A 1 91 ? 14.377 15.754 6.801 1.00 69.81 91 TYR A C 1
ATOM 761 O O . TYR A 1 91 ? 14.945 16.425 7.654 1.00 69.81 91 TYR A O 1
ATOM 769 N N . LEU A 1 92 ? 13.927 16.265 5.653 1.00 72.81 92 LEU A N 1
ATOM 770 C CA . LEU A 1 92 ? 14.117 17.666 5.274 1.00 72.81 92 LEU A CA 1
ATOM 771 C C . LEU A 1 92 ? 13.186 18.620 6.038 1.00 72.81 92 LEU A C 1
ATOM 773 O O . LEU A 1 92 ? 13.618 19.702 6.418 1.00 72.81 92 LEU A O 1
ATOM 777 N N . TYR A 1 93 ? 11.928 18.227 6.276 1.00 69.94 93 TYR A N 1
ATOM 778 C CA . TYR A 1 93 ? 10.914 19.119 6.858 1.00 69.94 93 TYR A CA 1
ATOM 779 C C . TYR A 1 93 ? 10.632 18.887 8.348 1.00 69.94 93 TYR A C 1
ATOM 781 O O . TYR A 1 93 ? 10.215 19.816 9.031 1.00 69.94 93 TYR A O 1
ATOM 789 N N . LEU A 1 94 ? 10.835 17.670 8.868 1.00 68.19 94 LEU A N 1
ATOM 790 C CA . LEU A 1 94 ? 10.444 17.301 10.238 1.00 68.19 94 LEU A CA 1
ATOM 791 C C . LEU A 1 94 ? 11.612 17.307 11.243 1.00 68.19 94 LEU A C 1
ATOM 793 O O . LEU A 1 94 ? 11.420 16.903 12.386 1.00 68.19 94 LEU A O 1
ATOM 797 N N . GLY A 1 95 ? 12.817 17.736 10.841 1.00 61.06 95 GLY A N 1
ATOM 798 C CA . GLY A 1 95 ? 13.987 17.782 11.734 1.00 61.06 95 GLY A CA 1
ATOM 799 C C . GLY A 1 95 ? 14.381 16.404 12.284 1.00 61.06 95 GLY A C 1
ATOM 800 O O . GLY A 1 95 ? 14.815 16.274 13.426 1.00 61.06 95 GLY A O 1
ATOM 801 N N . SER A 1 96 ? 14.153 15.355 11.490 1.00 66.88 96 SER A N 1
ATOM 802 C CA . SER A 1 96 ? 14.322 13.961 11.903 1.00 66.88 96 SER A CA 1
ATOM 803 C C . SER A 1 96 ? 15.801 13.577 12.062 1.00 66.88 96 SER A C 1
ATOM 805 O O . SER A 1 96 ? 16.680 14.110 11.388 1.00 66.88 96 SER A O 1
ATOM 807 N N . ASN A 1 97 ? 16.071 12.617 12.951 1.00 67.75 97 ASN A N 1
ATOM 808 C CA . ASN A 1 97 ? 17.402 12.201 13.394 1.00 67.75 97 ASN A CA 1
ATOM 809 C C . ASN A 1 97 ? 18.381 11.934 12.230 1.00 67.75 97 ASN A C 1
ATOM 811 O O . ASN A 1 97 ? 18.286 10.909 11.553 1.00 67.75 97 ASN A O 1
ATOM 815 N N . PHE A 1 98 ? 19.412 12.779 12.088 1.00 73.62 98 PHE A N 1
ATOM 816 C CA . PHE A 1 98 ? 20.489 12.631 11.089 1.00 73.62 98 PHE A CA 1
ATOM 817 C C . PHE A 1 98 ? 21.220 11.274 11.144 1.00 73.62 98 PHE A C 1
ATOM 819 O O . PHE A 1 98 ? 21.853 10.861 10.175 1.00 73.62 98 PHE A O 1
ATOM 826 N N . LYS A 1 99 ? 21.095 10.539 12.256 1.00 79.62 99 LYS A N 1
ATOM 827 C CA . LYS A 1 99 ? 21.661 9.194 12.448 1.00 79.62 99 LYS A CA 1
ATOM 828 C C . LYS A 1 99 ? 21.059 8.132 11.514 1.00 79.62 99 LYS A C 1
ATOM 830 O O . LYS A 1 99 ? 21.710 7.127 11.256 1.00 79.62 99 LYS A O 1
ATOM 835 N N . GLU A 1 100 ? 19.846 8.340 10.997 1.00 79.94 100 GLU A N 1
ATOM 836 C CA . GLU A 1 100 ? 19.168 7.384 10.103 1.00 79.94 100 GLU A CA 1
ATOM 837 C C . GLU A 1 100 ? 19.506 7.608 8.613 1.00 79.94 100 GLU A C 1
ATOM 839 O O . GLU A 1 100 ? 19.223 6.755 7.773 1.00 79.94 100 GLU A O 1
ATOM 844 N N . ILE A 1 101 ? 20.170 8.718 8.271 1.00 83.31 101 ILE A N 1
ATOM 845 C CA . ILE A 1 101 ? 20.580 9.061 6.899 1.00 83.31 101 ILE A CA 1
ATOM 846 C C . ILE A 1 101 ? 21.486 8.004 6.246 1.00 83.31 101 ILE A C 1
ATOM 848 O O . ILE A 1 101 ? 21.188 7.622 5.111 1.00 83.31 101 ILE A O 1
ATOM 852 N N . PRO A 1 102 ? 22.555 7.489 6.892 1.00 87.06 102 PRO A N 1
ATOM 853 C CA . PRO A 1 102 ? 23.398 6.473 6.259 1.00 87.06 102 PRO A CA 1
ATOM 854 C C . PRO A 1 102 ? 22.621 5.182 5.963 1.00 87.06 102 PRO A C 1
ATOM 856 O O . PRO A 1 102 ? 22.790 4.581 4.903 1.00 87.06 102 PRO A O 1
ATOM 859 N N . LEU A 1 103 ? 21.703 4.791 6.854 1.00 88.06 103 LEU A N 1
ATOM 860 C CA . LEU A 1 103 ? 20.816 3.641 6.656 1.00 88.06 103 LEU A CA 1
ATOM 861 C C . LEU A 1 103 ? 19.845 3.876 5.494 1.00 88.06 103 LEU A C 1
ATOM 863 O O . LEU A 1 103 ? 19.609 2.974 4.691 1.00 88.06 103 LEU A O 1
ATOM 867 N N . LEU A 1 104 ? 19.314 5.095 5.365 1.00 87.69 104 LEU A N 1
ATOM 868 C CA . LEU A 1 104 ? 18.436 5.465 4.261 1.00 87.69 104 LEU A CA 1
ATOM 869 C C . LEU A 1 104 ? 19.184 5.433 2.923 1.00 87.69 104 LEU A C 1
ATOM 871 O O . LEU A 1 104 ? 18.640 4.927 1.940 1.00 87.69 104 LEU A O 1
ATOM 875 N N . MET A 1 105 ? 20.420 5.939 2.876 1.00 88.19 105 MET A N 1
ATOM 876 C CA . MET A 1 105 ? 21.266 5.852 1.682 1.00 88.19 105 MET A CA 1
ATOM 877 C C . MET A 1 105 ? 21.510 4.396 1.288 1.00 88.19 105 MET A C 1
ATOM 879 O O . MET A 1 105 ? 21.333 4.051 0.121 1.00 88.19 105 MET A O 1
ATOM 883 N N . LEU A 1 106 ? 21.824 3.530 2.256 1.00 90.81 106 LEU A N 1
ATOM 884 C CA . LEU A 1 106 ? 22.024 2.104 2.009 1.00 90.81 106 LEU A CA 1
ATOM 885 C C . LEU A 1 106 ? 20.753 1.433 1.463 1.00 90.81 106 LEU A C 1
ATOM 887 O O . LEU A 1 106 ? 20.819 0.697 0.480 1.00 90.81 106 LEU A O 1
ATOM 891 N N . TYR A 1 107 ? 19.584 1.749 2.028 1.00 89.62 107 TYR A N 1
ATOM 892 C CA . TYR A 1 107 ? 18.290 1.280 1.520 1.00 89.62 107 TYR A CA 1
ATOM 893 C C . TYR A 1 107 ? 18.031 1.736 0.075 1.00 89.62 107 TYR A C 1
ATOM 895 O O . TYR A 1 107 ? 17.623 0.942 -0.777 1.00 89.62 107 TYR A O 1
ATOM 903 N N . LYS A 1 108 ? 18.281 3.016 -0.235 1.00 90.12 108 LYS A N 1
ATOM 904 C CA . LYS A 1 108 ? 18.104 3.556 -1.594 1.00 90.12 108 LYS A CA 1
ATOM 905 C C . LYS A 1 108 ? 19.073 2.915 -2.584 1.00 90.12 108 LYS A C 1
ATOM 907 O O . LYS A 1 108 ? 18.652 2.612 -3.698 1.00 90.12 108 LYS A O 1
ATOM 912 N N . LEU A 1 109 ? 20.311 2.664 -2.163 1.00 92.81 109 LEU A N 1
ATOM 913 C CA . LEU A 1 109 ? 21.330 1.986 -2.959 1.00 92.81 109 LEU A CA 1
ATOM 914 C C . LEU A 1 109 ? 20.942 0.531 -3.246 1.00 92.81 109 LEU A C 1
ATOM 916 O O . LEU A 1 109 ? 20.966 0.100 -4.393 1.00 92.81 109 LEU A O 1
ATOM 920 N N . GLN A 1 110 ? 20.502 -0.224 -2.236 1.00 91.19 110 GLN A N 1
ATOM 921 C CA . GLN A 1 110 ? 20.006 -1.586 -2.447 1.00 91.19 110 GLN A CA 1
ATOM 922 C C . GLN A 1 110 ? 18.830 -1.593 -3.435 1.00 91.19 110 GLN A C 1
ATOM 924 O O . GLN A 1 110 ? 18.764 -2.430 -4.340 1.00 91.19 110 GLN A O 1
ATOM 929 N N . ARG A 1 111 ? 17.900 -0.643 -3.288 1.00 89.12 111 ARG A N 1
ATOM 930 C CA . ARG A 1 111 ? 16.749 -0.520 -4.184 1.00 89.12 111 ARG A CA 1
ATOM 931 C C . ARG A 1 111 ? 17.165 -0.175 -5.614 1.00 89.12 111 ARG A C 1
ATOM 933 O O . ARG A 1 111 ? 16.596 -0.759 -6.532 1.00 89.12 111 ARG A O 1
ATOM 940 N N . SER A 1 112 ? 18.125 0.729 -5.815 1.00 89.00 112 SER A N 1
ATOM 941 C CA . SER A 1 112 ? 18.609 1.088 -7.154 1.00 89.00 112 SER A CA 1
ATOM 942 C C . SER A 1 112 ? 19.363 -0.065 -7.816 1.00 89.00 112 SER A C 1
ATOM 944 O O . SER A 1 112 ? 19.077 -0.369 -8.971 1.00 89.00 112 SER A O 1
ATOM 946 N N . ILE A 1 113 ? 20.227 -0.767 -7.074 1.00 93.25 113 ILE A N 1
ATOM 947 C CA . ILE A 1 113 ? 20.926 -1.978 -7.536 1.00 93.25 113 ILE A CA 1
ATOM 948 C C . ILE A 1 113 ? 19.920 -3.023 -8.018 1.00 93.25 113 ILE A C 1
ATOM 950 O O . ILE A 1 113 ? 20.071 -3.582 -9.101 1.00 93.25 113 ILE A O 1
ATOM 954 N N . ARG A 1 114 ? 18.848 -3.253 -7.252 1.00 88.81 114 ARG A N 1
ATOM 955 C CA . ARG A 1 114 ? 17.785 -4.180 -7.649 1.00 88.81 114 ARG A CA 1
ATOM 956 C C . ARG A 1 114 ? 17.104 -3.745 -8.947 1.00 88.81 114 ARG A C 1
ATOM 958 O O . ARG A 1 114 ? 16.955 -4.563 -9.848 1.00 88.81 114 ARG A O 1
ATOM 965 N N . THR A 1 115 ? 16.681 -2.487 -9.057 1.00 90.00 115 THR A N 1
ATOM 966 C CA . THR A 1 115 ? 16.052 -1.996 -10.294 1.00 90.00 115 THR A CA 1
ATOM 967 C C . THR A 1 115 ? 16.999 -2.159 -11.482 1.00 90.00 115 THR A C 1
ATOM 969 O O . THR A 1 115 ? 16.582 -2.603 -12.547 1.00 90.00 115 THR A O 1
ATOM 972 N N . TYR A 1 116 ? 18.286 -1.872 -11.292 1.00 93.12 116 TYR A N 1
ATOM 973 C CA . TYR A 1 116 ? 19.301 -2.054 -12.321 1.00 93.12 116 TYR A CA 1
ATOM 974 C C . TYR A 1 116 ? 19.425 -3.519 -12.763 1.00 93.12 116 TYR A C 1
ATOM 976 O O . TYR A 1 116 ? 19.272 -3.821 -13.945 1.00 93.12 116 TYR A O 1
ATOM 984 N N . LEU A 1 117 ? 19.597 -4.439 -11.812 1.00 93.88 117 LEU A N 1
ATOM 985 C CA . LEU A 1 117 ? 19.768 -5.870 -12.078 1.00 93.88 117 LEU A CA 1
ATOM 986 C C . LEU A 1 117 ? 18.544 -6.530 -12.715 1.00 93.88 117 LEU A C 1
ATOM 988 O O . LEU A 1 117 ? 18.700 -7.350 -13.611 1.00 93.88 117 LEU A O 1
ATOM 992 N N . PHE A 1 118 ? 17.337 -6.219 -12.242 1.00 88.75 118 PHE A N 1
ATOM 993 C CA . PHE A 1 118 ? 16.131 -6.944 -12.660 1.00 88.75 118 PHE A CA 1
ATOM 994 C C . PHE A 1 118 ? 15.342 -6.260 -13.775 1.00 88.75 118 PHE A C 1
ATOM 996 O O . PHE A 1 118 ? 14.520 -6.917 -14.404 1.00 88.75 118 PHE A O 1
ATOM 1003 N N . VAL A 1 119 ? 15.560 -4.965 -14.020 1.00 90.56 119 VAL A N 1
ATOM 1004 C CA . VAL A 1 119 ? 14.831 -4.219 -15.058 1.00 90.56 119 VAL A CA 1
ATOM 1005 C C . VAL A 1 119 ? 15.772 -3.799 -16.175 1.00 90.56 119 VAL A C 1
ATOM 1007 O O . VAL A 1 119 ? 15.558 -4.173 -17.324 1.00 90.56 119 VAL A O 1
ATOM 1010 N N . PHE A 1 120 ? 16.830 -3.056 -15.847 1.00 94.00 120 PHE A N 1
ATOM 1011 C CA . PHE A 1 120 ? 17.702 -2.482 -16.872 1.00 94.00 120 PHE A CA 1
ATOM 1012 C C . PHE A 1 120 ? 18.551 -3.538 -17.575 1.00 94.00 120 PHE A C 1
ATOM 1014 O O . PHE A 1 120 ? 18.606 -3.529 -18.798 1.00 94.00 120 PHE A O 1
ATOM 1021 N N . ILE A 1 121 ? 19.160 -4.468 -16.833 1.00 92.88 121 ILE A N 1
ATOM 1022 C CA . ILE A 1 121 ? 20.012 -5.507 -17.424 1.00 92.88 121 ILE A CA 1
ATOM 1023 C C . ILE A 1 121 ? 19.227 -6.415 -18.391 1.00 92.88 121 ILE A C 1
ATOM 1025 O O . ILE A 1 121 ? 19.656 -6.540 -19.535 1.00 92.88 121 ILE A O 1
ATOM 1029 N N . PRO A 1 122 ? 18.067 -7.005 -18.030 1.00 93.06 122 PRO A N 1
ATOM 1030 C CA . PRO A 1 122 ? 17.264 -7.758 -18.994 1.00 93.06 122 PRO A CA 1
ATOM 1031 C C . PRO A 1 122 ? 16.750 -6.876 -20.135 1.00 93.06 122 PRO A C 1
ATOM 1033 O O . PRO A 1 122 ? 16.763 -7.297 -21.290 1.00 93.06 122 PRO A O 1
ATOM 1036 N N . GLY A 1 123 ? 16.345 -5.640 -19.822 1.00 92.44 123 GLY A N 1
ATOM 1037 C CA . GLY A 1 123 ? 15.851 -4.676 -20.801 1.00 92.44 123 GLY A CA 1
ATOM 1038 C C . GLY A 1 123 ? 16.879 -4.283 -21.863 1.00 92.44 123 GLY A C 1
ATOM 1039 O O . GLY A 1 123 ? 16.478 -3.935 -22.967 1.00 92.44 123 GLY A O 1
ATOM 1040 N N . THR A 1 124 ? 18.181 -4.362 -21.573 1.00 90.81 124 THR A N 1
ATOM 1041 C CA . THR A 1 124 ? 19.252 -4.062 -22.538 1.00 90.81 124 THR A CA 1
ATOM 1042 C C . THR A 1 124 ? 19.848 -5.318 -23.169 1.00 90.81 124 THR A C 1
ATOM 1044 O O . THR A 1 124 ? 20.079 -5.335 -24.377 1.00 90.81 124 THR A O 1
ATOM 1047 N N . LEU A 1 125 ? 20.056 -6.388 -22.394 1.00 91.19 125 LEU A N 1
ATOM 1048 C CA . LEU A 1 125 ? 20.638 -7.637 -22.892 1.00 91.19 125 LEU A CA 1
ATOM 1049 C C . LEU A 1 125 ? 19.735 -8.341 -23.898 1.00 91.19 125 LEU A C 1
ATOM 1051 O O . LEU A 1 125 ? 20.254 -8.881 -24.867 1.00 91.19 125 LEU A O 1
ATOM 1055 N N . ILE A 1 126 ? 18.413 -8.345 -23.696 1.00 87.62 126 ILE A N 1
ATOM 1056 C CA . ILE A 1 126 ? 17.492 -9.031 -24.612 1.00 87.62 126 ILE A CA 1
ATOM 1057 C C . ILE A 1 126 ? 17.525 -8.369 -26.003 1.00 87.62 126 ILE A C 1
ATOM 1059 O O . ILE A 1 126 ? 17.814 -9.076 -26.968 1.00 87.62 126 ILE A O 1
ATOM 1063 N N . PRO A 1 127 ? 17.319 -7.042 -26.155 1.00 84.75 127 PRO A N 1
ATOM 1064 C CA . PRO A 1 127 ? 17.453 -6.391 -27.458 1.00 84.75 127 PRO A CA 1
ATOM 1065 C C . PRO A 1 127 ? 18.849 -6.527 -28.063 1.00 84.75 127 PRO A C 1
ATOM 1067 O O . PRO A 1 127 ? 18.960 -6.769 -29.259 1.00 84.75 127 PRO A O 1
ATOM 1070 N N . LEU A 1 128 ? 19.910 -6.410 -27.257 1.00 87.88 128 LEU A N 1
ATOM 1071 C CA . LEU A 1 128 ? 21.283 -6.554 -27.743 1.00 87.88 128 LEU A CA 1
ATOM 1072 C C . LEU A 1 128 ? 21.554 -7.973 -28.259 1.00 87.88 128 LEU A C 1
ATOM 1074 O O . LEU A 1 128 ? 22.140 -8.135 -29.326 1.00 87.88 128 LEU A O 1
ATOM 1078 N N . TYR A 1 129 ? 21.063 -8.993 -27.553 1.00 86.12 129 TYR A N 1
ATOM 1079 C CA . TYR A 1 129 ? 21.096 -10.379 -28.007 1.00 86.12 129 TYR A CA 1
ATOM 1080 C C . TYR A 1 129 ? 20.342 -10.551 -29.327 1.00 86.12 129 TYR A C 1
ATOM 1082 O O . TYR A 1 129 ? 20.848 -11.211 -30.230 1.00 86.12 129 TYR A O 1
ATOM 1090 N N . PHE A 1 130 ? 19.160 -9.946 -29.473 1.00 78.44 130 PHE A N 1
ATOM 1091 C CA . PHE A 1 130 ? 18.427 -9.994 -30.737 1.00 78.44 130 PHE A CA 1
ATOM 1092 C C . PHE A 1 130 ? 19.200 -9.314 -31.867 1.00 78.44 130 PHE A C 1
ATOM 1094 O O . PHE A 1 130 ? 19.375 -9.941 -32.903 1.00 78.44 130 PHE A O 1
ATOM 1101 N N . LEU A 1 131 ? 19.719 -8.099 -31.657 1.00 81.56 131 LEU A N 1
ATOM 1102 C CA . LEU A 1 131 ? 20.502 -7.354 -32.651 1.00 81.56 131 LEU A CA 1
ATOM 1103 C C . LEU A 1 131 ? 21.725 -8.141 -33.136 1.00 81.56 131 LEU A C 1
ATOM 1105 O O . LEU A 1 131 ? 21.950 -8.235 -34.337 1.00 81.56 131 LEU A O 1
ATOM 1109 N N . MET A 1 132 ? 22.473 -8.762 -32.220 1.00 81.12 132 MET A N 1
ATOM 1110 C CA . MET A 1 132 ? 23.640 -9.583 -32.569 1.00 81.12 132 MET A CA 1
ATOM 1111 C C . MET A 1 132 ? 23.280 -10.875 -33.316 1.00 81.12 132 MET A C 1
ATOM 1113 O O . MET A 1 132 ? 24.114 -11.412 -34.037 1.00 81.12 132 MET A O 1
ATOM 1117 N N . ASN A 1 133 ? 22.052 -11.376 -33.158 1.00 74.31 133 ASN A N 1
ATOM 1118 C CA . ASN A 1 133 ? 21.569 -12.597 -33.805 1.00 74.31 133 ASN A CA 1
ATOM 1119 C C . ASN A 1 133 ? 20.636 -12.329 -35.000 1.00 74.31 133 ASN A C 1
ATOM 1121 O O . ASN A 1 133 ? 20.014 -13.262 -35.501 1.00 74.31 133 ASN A O 1
ATOM 1125 N N . MET A 1 134 ? 20.501 -11.086 -35.479 1.00 58.78 134 MET A N 1
ATOM 1126 C CA . MET A 1 134 ? 19.647 -10.819 -36.647 1.00 58.78 134 MET A CA 1
ATOM 1127 C C . MET A 1 134 ? 20.272 -11.293 -37.968 1.00 58.78 134 MET A C 1
ATOM 1129 O O . MET A 1 134 ? 19.534 -11.647 -38.886 1.00 58.78 134 MET A O 1
ATOM 1133 N N . ASP A 1 135 ? 21.604 -11.394 -38.043 1.00 56.53 135 ASP A N 1
ATOM 1134 C CA . ASP A 1 135 ? 22.313 -11.932 -39.216 1.00 56.53 135 ASP A CA 1
ATOM 1135 C C . ASP A 1 135 ? 22.302 -13.472 -39.272 1.00 56.53 135 ASP A C 1
ATOM 1137 O O . ASP A 1 135 ? 22.487 -14.080 -40.333 1.00 56.53 135 ASP A O 1
ATOM 1141 N N . SER A 1 136 ? 22.045 -14.145 -38.145 1.00 52.06 136 SER A N 1
ATOM 1142 C CA . SER A 1 136 ? 21.989 -15.604 -38.067 1.00 52.06 136 SER A CA 1
ATOM 1143 C C . SER A 1 136 ? 20.586 -16.106 -38.406 1.00 52.06 136 SER A C 1
ATOM 1145 O O . SER A 1 136 ? 19.804 -16.404 -37.517 1.00 52.06 136 SER A O 1
ATOM 1147 N N . LYS A 1 137 ? 20.271 -16.192 -39.713 1.00 50.03 137 LYS A N 1
ATOM 1148 C CA . LYS A 1 137 ? 19.094 -16.877 -40.314 1.00 50.03 137 LYS A CA 1
ATOM 1149 C C . LYS A 1 137 ? 17.985 -17.186 -39.299 1.00 50.03 137 LYS A C 1
ATOM 1151 O O . LYS A 1 137 ? 17.807 -18.335 -38.887 1.00 50.03 137 LYS A O 1
ATOM 1156 N N . ILE A 1 138 ? 17.280 -16.143 -38.874 1.00 51.09 138 ILE A N 1
ATOM 1157 C CA . ILE A 1 138 ? 16.213 -16.259 -37.884 1.00 51.09 138 ILE A CA 1
ATOM 1158 C C . ILE A 1 138 ? 15.188 -17.256 -38.456 1.00 51.09 138 ILE A C 1
ATOM 1160 O O . ILE A 1 138 ? 14.756 -17.077 -39.600 1.00 51.09 138 ILE A O 1
ATOM 1164 N N . PRO A 1 139 ? 14.804 -18.326 -37.734 1.00 47.03 139 PRO A N 1
ATOM 1165 C CA . PRO A 1 139 ? 13.691 -19.157 -38.171 1.00 47.03 139 PRO A CA 1
ATOM 1166 C C . PRO A 1 139 ? 12.430 -18.288 -38.265 1.00 47.03 139 PRO A C 1
ATOM 1168 O O . PRO A 1 139 ? 12.341 -17.243 -37.628 1.00 47.03 139 PRO A O 1
ATOM 1171 N N . ASN A 1 140 ? 11.440 -18.721 -39.045 1.00 48.62 140 ASN A N 1
ATOM 1172 C CA . ASN A 1 140 ? 10.210 -17.983 -39.384 1.00 48.62 140 ASN A CA 1
ATOM 1173 C C . ASN A 1 140 ? 9.320 -17.539 -38.185 1.00 48.62 140 ASN A C 1
ATOM 1175 O O . ASN A 1 140 ? 8.136 -17.288 -38.365 1.00 48.62 140 ASN A O 1
ATOM 1179 N N . SER A 1 141 ? 9.814 -17.470 -36.948 1.00 48.31 141 SER A N 1
ATOM 1180 C CA . SER A 1 141 ? 9.078 -17.022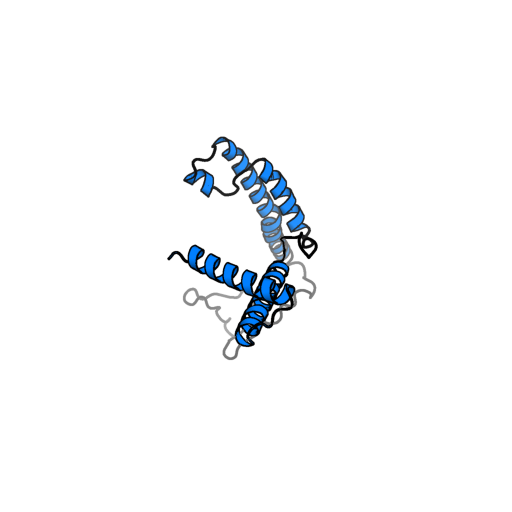 -35.763 1.00 48.31 141 SER A CA 1
ATOM 1181 C C . SER A 1 141 ? 8.898 -15.505 -35.688 1.00 48.31 141 SER A C 1
ATOM 1183 O O . SER A 1 141 ? 7.970 -15.049 -35.029 1.00 48.31 141 SER A O 1
ATOM 1185 N N . SER A 1 142 ? 9.734 -14.711 -36.366 1.00 52.59 142 SER A N 1
ATOM 1186 C CA . SER A 1 142 ? 9.492 -13.276 -36.563 1.00 52.59 142 SER A CA 1
ATOM 1187 C C . SER A 1 142 ? 8.954 -13.021 -37.970 1.00 52.59 142 SER A C 1
ATOM 1189 O O . SER A 1 142 ? 9.564 -12.304 -38.764 1.00 52.59 142 SER A O 1
ATOM 1191 N N . ILE A 1 143 ? 7.816 -13.627 -38.314 1.00 52.34 143 ILE A N 1
ATOM 1192 C CA . ILE A 1 143 ? 7.019 -13.127 -39.436 1.00 52.34 143 ILE A CA 1
ATOM 1193 C C . ILE A 1 143 ? 6.495 -11.770 -38.971 1.00 52.34 143 ILE A C 1
ATOM 1195 O O . ILE A 1 143 ? 5.492 -11.691 -38.268 1.00 52.34 143 ILE A O 1
ATOM 1199 N N . GLN A 1 144 ? 7.221 -10.697 -39.290 1.00 62.38 144 GLN A N 1
ATOM 1200 C CA . GLN A 1 144 ? 6.643 -9.365 -39.221 1.00 62.38 144 GLN A CA 1
ATOM 1201 C C . GLN A 1 144 ? 5.449 -9.395 -40.170 1.00 62.38 144 GLN A C 1
ATOM 1203 O O . GLN A 1 144 ? 5.619 -9.539 -41.386 1.00 62.38 144 GLN A O 1
ATOM 1208 N N . GLU A 1 145 ? 4.237 -9.355 -39.616 1.00 61.47 145 GLU A N 1
ATOM 1209 C CA . GLU A 1 145 ? 3.056 -9.097 -40.424 1.00 61.47 145 GLU A CA 1
ATOM 1210 C C . GLU A 1 145 ? 3.356 -7.854 -41.256 1.00 61.47 145 GLU A C 1
ATOM 1212 O O . GLU A 1 145 ? 3.887 -6.865 -40.740 1.00 61.47 145 GLU A O 1
ATOM 1217 N N . LYS A 1 146 ? 3.097 -7.930 -42.566 1.00 67.50 146 LYS A N 1
ATOM 1218 C CA . LYS A 1 146 ? 3.314 -6.780 -43.443 1.00 67.50 146 LYS A CA 1
ATOM 1219 C C . LYS A 1 146 ? 2.607 -5.579 -42.805 1.00 67.50 146 LYS A C 1
ATOM 1221 O O . LYS A 1 146 ? 1.448 -5.736 -42.408 1.00 67.50 146 LYS A O 1
ATOM 1226 N N . PRO A 1 147 ? 3.273 -4.418 -42.686 1.00 71.44 147 PRO A N 1
ATOM 1227 C CA . PRO A 1 147 ? 2.661 -3.258 -42.059 1.00 71.44 147 PRO A CA 1
ATOM 1228 C C . PRO A 1 147 ? 1.326 -2.958 -42.745 1.00 71.44 147 PRO A C 1
ATOM 1230 O O . PRO A 1 147 ? 1.206 -3.078 -43.968 1.00 71.44 147 PRO A O 1
ATOM 1233 N N . ARG A 1 148 ? 0.302 -2.622 -41.954 1.00 77.75 148 ARG A N 1
ATOM 1234 C CA . ARG A 1 148 ? -1.013 -2.252 -42.483 1.00 77.75 148 ARG A CA 1
ATOM 1235 C C . ARG A 1 148 ? -0.855 -0.972 -43.305 1.00 77.75 148 ARG A C 1
ATOM 1237 O O . ARG A 1 148 ? -0.522 0.061 -42.742 1.00 77.75 148 ARG A O 1
ATOM 1244 N N . VAL A 1 149 ? -1.099 -1.072 -44.609 1.00 81.12 149 VAL A N 1
ATOM 1245 C CA . VAL A 1 149 ? -1.029 0.051 -45.556 1.00 81.12 149 VAL A CA 1
ATOM 1246 C C . VAL A 1 149 ? -2.394 0.725 -45.638 1.00 81.12 149 VAL A C 1
ATOM 1248 O O . VAL A 1 149 ? -3.403 0.044 -45.847 1.00 81.12 149 VAL A O 1
ATOM 1251 N N . TYR A 1 150 ? -2.435 2.047 -45.487 1.00 82.62 150 TYR A N 1
ATOM 1252 C CA . TYR A 1 150 ? -3.651 2.845 -45.645 1.00 82.62 150 TYR A CA 1
ATOM 1253 C C . TYR A 1 150 ? -3.785 3.385 -47.082 1.00 82.62 150 TYR A C 1
ATOM 1255 O O . TYR A 1 150 ? -2.785 3.607 -47.769 1.00 82.62 150 TYR A O 1
ATOM 1263 N N . PRO A 1 151 ? -5.014 3.597 -47.589 1.00 86.75 151 PRO A N 1
ATOM 1264 C CA . PRO A 1 151 ? -5.218 4.129 -48.935 1.00 86.75 151 PRO A CA 1
ATOM 1265 C C . PRO A 1 151 ? -4.588 5.523 -49.082 1.00 86.75 151 PRO A C 1
ATOM 1267 O O . PRO A 1 151 ? -4.859 6.420 -48.289 1.00 86.75 151 PRO A O 1
ATOM 1270 N N . GLY A 1 152 ? -3.754 5.695 -50.113 1.00 82.75 152 GLY A N 1
ATOM 1271 C CA . GLY A 1 152 ? -2.984 6.921 -50.370 1.00 82.75 152 GLY A CA 1
ATOM 1272 C C . GLY A 1 152 ? -1.508 6.838 -49.965 1.00 82.75 152 GLY A C 1
ATOM 1273 O O . GLY A 1 152 ? -0.714 7.667 -50.410 1.00 82.75 152 GLY A O 1
ATOM 1274 N N . GLU A 1 153 ? -1.109 5.823 -49.194 1.00 80.31 153 GLU A N 1
ATOM 1275 C CA . GLU A 1 153 ? 0.296 5.591 -48.855 1.00 80.31 153 GLU A CA 1
ATOM 1276 C C . GLU A 1 153 ? 1.054 4.950 -50.025 1.00 80.31 153 GLU A C 1
ATOM 1278 O O . GLU A 1 153 ? 0.633 3.946 -50.606 1.00 80.31 153 GLU A O 1
ATOM 1283 N N . LYS A 1 154 ? 2.215 5.519 -50.364 1.00 75.31 154 LYS A N 1
ATOM 1284 C CA . LYS A 1 154 ? 3.155 4.924 -51.319 1.00 75.31 154 LYS A CA 1
ATOM 1285 C C . LYS A 1 154 ? 4.119 4.030 -50.549 1.00 75.31 154 LYS A C 1
ATOM 1287 O O . LYS A 1 154 ? 4.783 4.492 -49.627 1.00 75.31 154 LYS A O 1
ATOM 1292 N N . THR A 1 155 ? 4.211 2.760 -50.932 1.00 74.25 155 THR A N 1
ATOM 1293 C CA . THR A 1 155 ? 5.133 1.796 -50.315 1.00 74.25 155 THR A CA 1
AT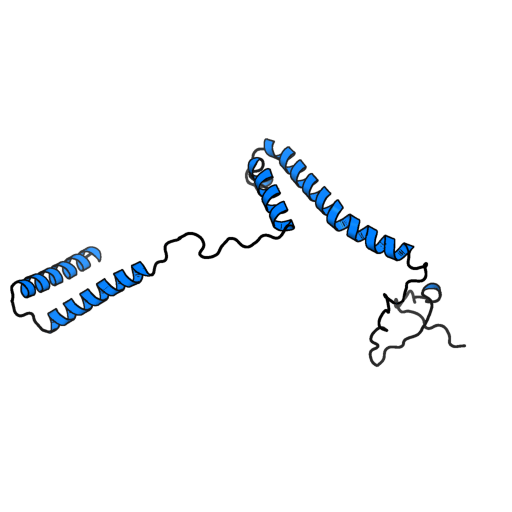OM 1294 C C . THR A 1 155 ? 6.130 1.287 -51.346 1.00 74.25 155 THR A C 1
ATOM 1296 O O . THR A 1 155 ? 5.798 1.121 -52.519 1.00 74.25 155 THR A O 1
ATOM 1299 N N . PHE A 1 156 ? 7.362 1.036 -50.914 1.00 74.31 156 PHE A N 1
ATOM 1300 C 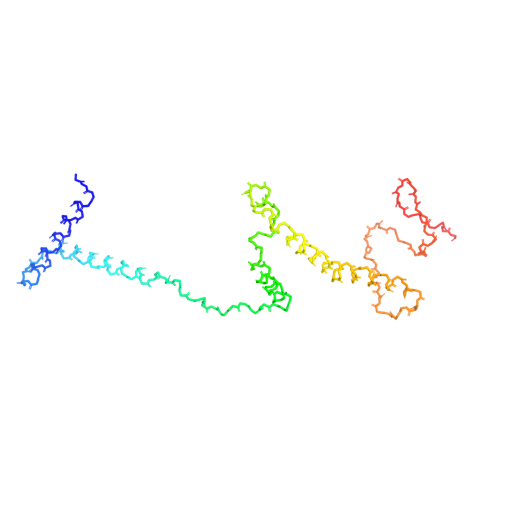CA . PHE A 1 156 ? 8.399 0.417 -51.733 1.00 74.31 156 PHE A CA 1
ATOM 1301 C C . PHE A 1 156 ? 9.179 -0.597 -50.894 1.00 74.31 156 PHE A C 1
ATOM 1303 O O . PHE A 1 156 ? 9.187 -0.533 -49.665 1.00 74.31 156 PHE A O 1
ATOM 1310 N N . LYS A 1 157 ? 9.800 -1.575 -51.556 1.00 74.12 157 LYS A N 1
ATOM 1311 C CA . LYS A 1 157 ? 10.666 -2.561 -50.901 1.00 74.12 157 LYS A CA 1
ATOM 1312 C C . LYS A 1 157 ? 12.113 -2.181 -51.173 1.00 74.12 157 LYS A C 1
ATOM 1314 O O . LYS A 1 157 ? 12.526 -2.187 -52.327 1.00 74.12 157 LYS A O 1
ATOM 1319 N N . ALA A 1 158 ? 12.866 -1.895 -50.123 1.00 68.88 158 ALA A N 1
ATOM 1320 C CA . ALA A 1 158 ? 14.294 -1.619 -50.197 1.00 68.88 158 ALA A CA 1
ATOM 1321 C C . ALA A 1 158 ? 15.003 -2.235 -48.988 1.00 68.88 158 ALA A C 1
ATOM 1323 O O . ALA A 1 158 ? 14.375 -2.492 -47.956 1.00 68.88 158 ALA A O 1
ATOM 1324 N N . ARG A 1 159 ? 16.308 -2.485 -49.118 1.00 66.56 159 ARG A N 1
ATOM 1325 C CA . ARG A 1 159 ? 17.161 -2.727 -47.950 1.00 66.56 159 ARG A CA 1
ATOM 1326 C C . ARG A 1 159 ? 17.367 -1.397 -47.236 1.00 66.56 159 ARG A C 1
ATOM 1328 O O . ARG A 1 159 ? 17.408 -0.369 -47.899 1.00 66.56 159 ARG A O 1
ATOM 1335 N N . LEU A 1 160 ? 17.510 -1.413 -45.910 1.00 62.91 160 LEU A N 1
ATOM 1336 C CA . LEU A 1 160 ? 17.616 -0.185 -45.110 1.00 62.91 160 LEU A CA 1
ATOM 1337 C C . LEU A 1 160 ? 18.778 0.720 -45.570 1.00 62.91 160 LEU A C 1
ATOM 1339 O O . LEU A 1 160 ? 18.653 1.936 -45.538 1.00 62.91 160 LEU A O 1
ATOM 1343 N N . GLU A 1 161 ? 19.868 0.114 -46.043 1.00 71.00 161 GLU A N 1
ATOM 1344 C CA . GLU A 1 161 ? 21.065 0.792 -46.564 1.00 71.00 161 GLU A CA 1
ATOM 1345 C C . GLU A 1 161 ? 20.805 1.586 -47.853 1.00 71.00 161 GLU A C 1
ATOM 1347 O O . GLU A 1 161 ? 21.436 2.615 -48.085 1.00 71.00 161 GLU A O 1
ATOM 1352 N N . ASP A 1 162 ? 19.852 1.136 -48.671 1.00 69.81 162 ASP A N 1
ATOM 1353 C CA . ASP A 1 162 ? 19.529 1.754 -49.959 1.00 69.81 162 ASP A CA 1
ATOM 1354 C C . ASP A 1 162 ? 18.536 2.920 -49.807 1.00 69.81 162 ASP A C 1
ATOM 1356 O O . ASP A 1 162 ? 18.269 3.650 -50.765 1.00 69.81 162 ASP A O 1
ATOM 1360 N N . VAL A 1 163 ? 17.963 3.100 -48.611 1.00 73.56 163 VAL A N 1
ATOM 1361 C CA . VAL A 1 163 ? 16.948 4.120 -48.351 1.00 73.56 163 VAL A CA 1
ATOM 1362 C C . VAL A 1 163 ? 17.606 5.441 -47.969 1.00 73.56 163 VAL A C 1
ATOM 1364 O O . VAL A 1 163 ? 18.134 5.606 -46.870 1.00 73.56 163 VAL A O 1
ATOM 1367 N N . LYS A 1 164 ? 17.515 6.428 -48.862 1.00 81.31 164 LYS A N 1
ATOM 1368 C CA . LYS A 1 164 ? 17.931 7.805 -48.569 1.00 81.31 164 LYS A CA 1
ATOM 1369 C C . LYS A 1 164 ? 16.795 8.571 -47.900 1.00 81.31 164 LYS A C 1
ATOM 1371 O O . LYS A 1 164 ? 15.637 8.44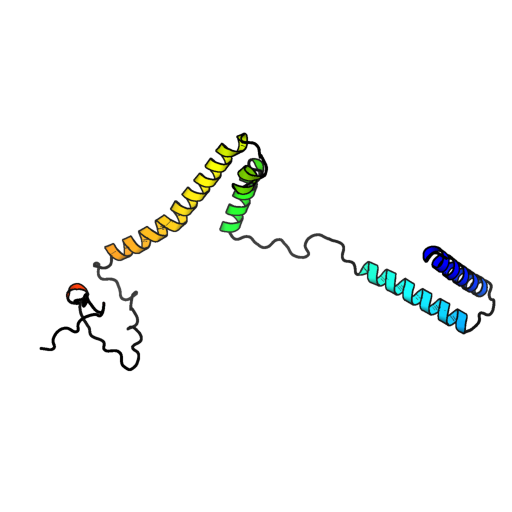7 -48.296 1.00 81.31 164 LYS A O 1
ATOM 1376 N N . ILE A 1 165 ? 17.130 9.362 -46.886 1.00 79.50 165 ILE A N 1
ATOM 1377 C CA . ILE A 1 165 ? 16.185 10.250 -46.202 1.00 79.50 165 ILE A CA 1
ATOM 1378 C C . ILE A 1 165 ? 16.403 11.660 -46.736 1.00 79.50 165 ILE A C 1
ATOM 1380 O O . ILE A 1 165 ? 17.529 12.160 -46.724 1.00 79.50 165 ILE A O 1
ATOM 1384 N N . ASP A 1 166 ? 15.329 12.306 -47.177 1.00 81.38 166 ASP A N 1
ATOM 1385 C CA . ASP A 1 166 ? 15.357 13.722 -47.519 1.00 81.38 166 ASP A CA 1
ATOM 1386 C C . ASP A 1 166 ? 15.632 14.559 -46.261 1.00 81.38 166 ASP A C 1
ATOM 1388 O O . ASP A 1 166 ? 14.834 14.527 -45.320 1.00 81.38 166 ASP A O 1
ATOM 1392 N N . PRO A 1 167 ? 16.715 15.356 -46.216 1.00 80.44 167 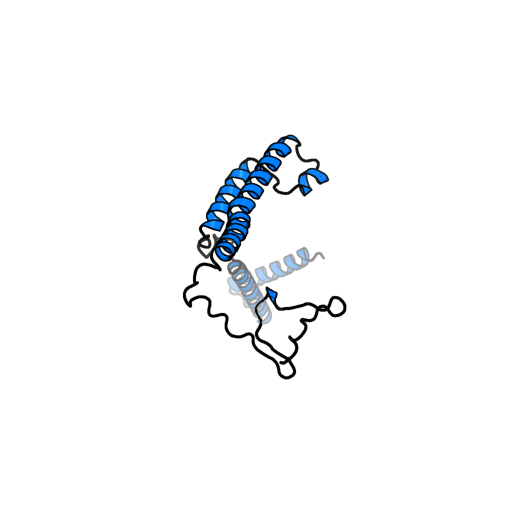PRO A N 1
ATOM 1393 C CA . PRO A 1 167 ? 17.056 16.128 -45.022 1.00 80.44 167 PRO A CA 1
ATOM 1394 C C . PRO A 1 167 ? 16.059 17.261 -44.736 1.00 80.44 167 PRO A C 1
ATOM 1396 O O . PRO A 1 167 ? 16.005 17.759 -43.615 1.00 80.44 167 PRO A O 1
ATOM 1399 N N . SER A 1 168 ? 15.273 17.679 -45.731 1.00 81.75 168 SER A N 1
ATOM 1400 C CA . SER A 1 168 ? 14.291 18.762 -45.612 1.00 81.75 168 SER A CA 1
ATOM 1401 C C . SER A 1 168 ? 12.928 18.293 -45.096 1.00 81.75 168 SER A C 1
ATOM 1403 O O . SER A 1 168 ? 12.289 19.011 -44.332 1.00 81.75 168 SER A O 1
ATOM 1405 N N . THR A 1 169 ? 12.469 17.108 -45.506 1.00 78.94 169 THR A N 1
ATOM 1406 C CA . THR A 1 169 ? 11.131 16.583 -45.178 1.00 78.94 169 THR A CA 1
ATOM 1407 C C . THR A 1 169 ? 11.168 15.425 -44.186 1.00 78.94 169 THR A C 1
ATOM 1409 O O . THR A 1 169 ? 10.129 15.074 -43.629 1.00 78.94 169 THR A O 1
ATOM 1412 N N . GLY A 1 170 ? 12.336 14.810 -43.971 1.00 76.56 170 GLY A N 1
ATOM 1413 C CA . GLY A 1 170 ? 12.488 13.592 -43.173 1.00 76.56 170 GLY A CA 1
ATOM 1414 C C . GLY A 1 170 ? 11.811 12.367 -43.796 1.00 76.56 170 GLY A C 1
ATOM 1415 O O . GLY A 1 170 ? 11.686 11.338 -43.135 1.00 76.56 170 GLY A O 1
ATOM 1416 N N . GLN A 1 171 ? 11.344 12.473 -45.044 1.00 76.31 171 GLN A N 1
ATOM 1417 C CA . GLN A 1 171 ? 10.683 11.384 -45.754 1.00 76.31 171 GLN A CA 1
ATOM 1418 C C . GLN A 1 171 ? 11.709 10.510 -46.473 1.00 76.31 171 GLN A C 1
ATOM 1420 O O . GLN A 1 171 ? 12.781 10.965 -46.873 1.00 76.31 171 GLN A O 1
ATOM 1425 N N . PHE A 1 172 ? 11.372 9.234 -46.635 1.00 79.19 172 PHE A N 1
ATOM 1426 C CA . PHE A 1 172 ? 12.181 8.318 -47.424 1.00 79.19 172 PHE A CA 1
ATOM 1427 C C . PHE A 1 172 ? 12.022 8.633 -48.914 1.00 79.19 172 PHE A C 1
ATOM 1429 O O . PHE A 1 172 ? 10.900 8.676 -49.425 1.00 79.19 172 PHE A O 1
ATOM 1436 N N . GLN A 1 173 ? 13.141 8.816 -49.609 1.00 77.56 173 GLN A N 1
ATOM 1437 C CA . GLN A 1 173 ? 13.155 8.960 -51.057 1.00 77.56 173 GLN A CA 1
ATOM 1438 C C . GLN A 1 173 ? 12.815 7.617 -51.706 1.00 77.56 173 GLN A C 1
ATOM 1440 O O . GLN A 1 173 ? 13.363 6.572 -51.344 1.00 77.56 173 GLN A O 1
ATOM 1445 N N . LEU A 1 174 ? 11.912 7.650 -52.687 1.00 70.19 174 LEU A N 1
ATOM 1446 C CA . LEU A 1 174 ? 11.667 6.496 -53.545 1.00 70.19 174 LEU A CA 1
ATOM 1447 C C . LEU A 1 174 ? 12.919 6.254 -54.402 1.00 70.19 174 LEU A C 1
ATOM 1449 O O . LEU A 1 174 ? 13.429 7.212 -54.982 1.00 70.19 174 LEU A O 1
ATOM 1453 N N . PRO A 1 175 ? 13.416 5.011 -54.508 1.00 69.06 175 PRO A N 1
ATOM 1454 C CA . PRO A 1 175 ? 14.480 4.708 -55.452 1.00 69.06 175 PRO A CA 1
ATOM 1455 C C . PRO A 1 175 ? 13.984 4.994 -56.875 1.00 69.06 175 PRO A C 1
ATOM 1457 O O . PRO A 1 175 ? 12.874 4.587 -57.228 1.00 69.06 175 PRO A O 1
ATOM 1460 N N . ASP A 1 176 ? 14.790 5.702 -57.672 1.00 66.88 176 ASP A N 1
ATOM 1461 C CA . ASP A 1 176 ? 14.459 6.036 -59.059 1.00 66.88 176 ASP A CA 1
ATOM 1462 C C . ASP A 1 176 ? 14.086 4.758 -59.825 1.00 66.88 176 ASP A C 1
ATOM 1464 O O . ASP A 1 176 ? 14.859 3.796 -59.880 1.00 66.88 176 ASP A O 1
ATOM 1468 N N . ALA A 1 177 ? 12.872 4.725 -60.378 1.00 55.28 177 ALA A N 1
ATOM 1469 C CA . ALA A 1 177 ? 12.390 3.594 -61.157 1.00 55.28 177 ALA A CA 1
ATOM 1470 C C . ALA A 1 177 ? 13.239 3.468 -62.433 1.00 55.28 177 ALA A C 1
ATOM 1472 O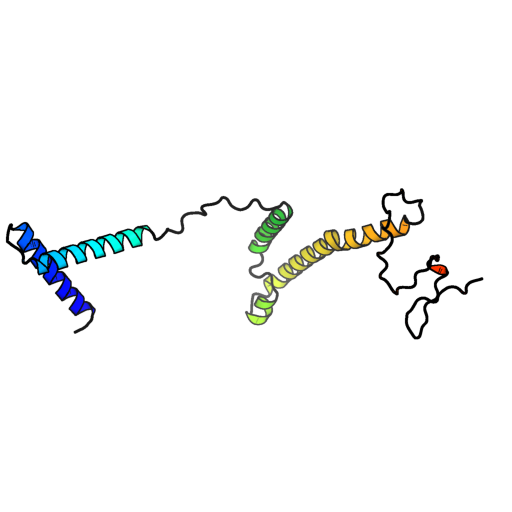 O . ALA A 1 177 ? 13.185 4.343 -63.296 1.00 55.28 177 ALA A O 1
ATOM 1473 N N . LYS A 1 178 ? 14.044 2.404 -62.525 1.00 47.41 178 LYS A N 1
ATOM 1474 C CA . LYS A 1 178 ? 14.673 1.979 -63.782 1.00 47.41 178 LYS A CA 1
ATOM 1475 C C . LYS A 1 178 ? 13.650 1.366 -64.726 1.00 47.41 178 LYS A C 1
ATOM 1477 O O . LYS A 1 178 ? 12.776 0.621 -64.227 1.00 47.41 178 LYS A O 1
#